Protein AF-A0A958PPF3-F1 (afdb_monomer)

Secondary structure (DSSP, 8-state):
--HHHHHHHHHHHHHHHHHHHHGGGHHHHHHHHHHHHHHSTT------TT-S---GGGGHHHHHHHHHSTTSEEEE----SSS--EEEE-HHHHHHHHHHHHHHHHHHHHH-GGGGGS-----PPP--GGGBTTB---GGGGS-HHHHHHHHHH----GGG--

Solvent-accessible surface area (backbone atoms only — not comparable to full-atom values): 9981 Å² total; per-residue (Å²): 125,60,72,63,35,57,54,50,49,56,51,18,44,49,43,27,51,56,47,62,72,47,50,89,48,43,69,62,54,52,53,51,50,52,51,47,60,75,69,49,90,87,70,91,64,78,69,48,90,90,42,98,70,86,59,73,76,83,43,46,69,61,50,54,58,55,62,72,42,84,88,51,52,71,45,76,51,89,62,94,54,104,65,76,52,73,47,77,47,44,73,67,58,43,49,54,52,53,54,52,50,31,32,52,52,14,48,50,41,67,78,39,58,72,62,44,71,52,71,50,84,65,88,70,56,88,59,61,77,91,43,44,90,77,57,83,51,64,63,59,75,65,42,57,71,69,56,30,56,49,44,66,75,32,35,74,67,58,77,88,76,66,99

Mean predicted aligned error: 9.29 Å

pLDDT: mean 77.77, std 12.48, range [44.84, 95.0]

Nearest PDB structures (foldseek):
  1yyv-assembly1_B  TM=3.195E-01  e=3.013E+00  Salmonella enterica subsp. enterica serovar Typhimurium str. LT2
  4zzl-assembly1_A  TM=2.426E-01  e=3.201E+00  Pseudomonas aeruginosa
  4a5n-assembly2_D  TM=2.982E-01  e=7.955E+00  Bacillus subtilis

Foldseek 3Di:
DDPLLVVLQVQLLVLQVVCVVCVVVVVVVVVVVVVCVVVDPDDPPVCPPVDNDDDLVVCVVVVVVVVVPPQWDWDWDPDPDPDIDIDTDHPVNLVVVQSVVSNVVNVVCVVPVPLSVAADEDPFDDDDPVCVVVDFSPCLVSHDPVVSVSNVVRYPDDSVPRD

Sequence (163 aa):
MSVWHTLSSIYYQRALRKFLQLAPDF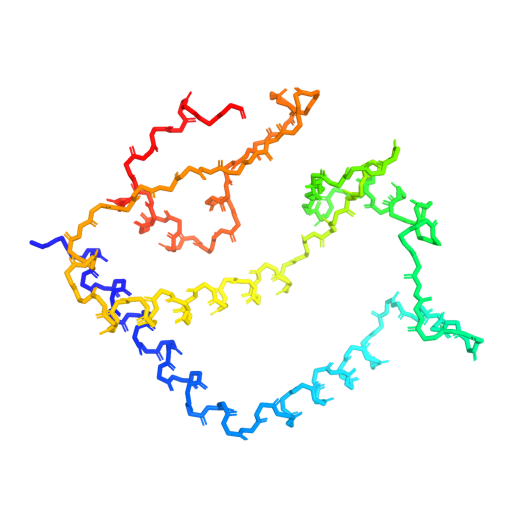RQVQLRKKAQYQSGAGLQIPLNSSMDWTQYADYEEAFFKLRQEKSLKWIPTSGSTDKRKWIPYNRQFIHELNMSIDVLMGALYREYPGICAGTHYWSLSWLPTELRGQMSNDDSQLLTFWKRQAFQKICPTPREVEW

Radius of gyration: 19.16 Å; Cα contacts (8 Å, |Δi|>4): 120; chains: 1; bounding box: 42×40×46 Å

Structure (mmCIF, N/CA/C/O backbone):
data_AF-A0A958PPF3-F1
#
_entry.id   AF-A0A958PPF3-F1
#
loop_
_atom_site.group_PDB
_atom_site.id
_atom_site.type_symbol
_atom_site.label_atom_id
_atom_site.label_alt_id
_atom_site.label_comp_id
_atom_site.label_asym_id
_atom_site.label_entity_id
_atom_site.label_seq_id
_atom_site.pdbx_PDB_ins_code
_atom_site.Cartn_x
_atom_site.Cartn_y
_atom_site.Cartn_z
_atom_site.occupancy
_atom_site.B_iso_or_equiv
_atom_site.auth_seq_id
_atom_site.auth_comp_id
_atom_site.auth_asym_id
_atom_site.auth_atom_id
_atom_site.pdbx_PDB_model_num
ATOM 1 N N . MET A 1 1 ? -14.648 9.493 20.825 1.00 60.12 1 MET A N 1
ATOM 2 C CA . MET A 1 1 ? -14.280 8.701 19.630 1.00 60.12 1 MET A CA 1
ATOM 3 C C . MET A 1 1 ? -14.646 9.529 18.408 1.00 60.12 1 MET A C 1
ATOM 5 O O . MET A 1 1 ? -15.780 9.989 18.347 1.00 60.12 1 MET A O 1
ATOM 9 N N . SER A 1 2 ? -13.704 9.829 17.512 1.00 77.25 2 SER A N 1
ATOM 10 C CA . SER A 1 2 ? -14.000 10.664 16.338 1.00 77.25 2 SER A CA 1
ATOM 11 C C . SER A 1 2 ? -14.841 9.881 15.324 1.00 77.25 2 SER A C 1
ATOM 13 O O . SER A 1 2 ? -14.683 8.671 15.174 1.00 77.25 2 SER A O 1
ATOM 15 N N . VAL A 1 3 ? -15.733 10.570 14.607 1.00 81.25 3 VAL A N 1
ATOM 16 C CA . VAL A 1 3 ? -16.581 9.974 13.556 1.00 81.25 3 VAL A CA 1
ATOM 17 C C . VAL A 1 3 ? -15.733 9.249 12.498 1.00 81.25 3 VAL A C 1
ATOM 19 O O . VAL A 1 3 ? -16.138 8.214 11.973 1.00 81.25 3 VAL A O 1
ATOM 22 N N . TRP A 1 4 ? -14.514 9.734 12.244 1.00 78.06 4 TRP A N 1
ATOM 23 C CA . TRP A 1 4 ? -13.575 9.142 11.288 1.00 78.06 4 TRP A CA 1
ATOM 24 C C . TRP A 1 4 ? -13.100 7.746 11.686 1.00 78.06 4 TRP A C 1
ATOM 26 O O . TRP A 1 4 ? -12.971 6.878 10.822 1.00 78.06 4 TRP A O 1
ATOM 36 N N . HIS A 1 5 ? -12.885 7.510 12.978 1.00 82.31 5 HIS A N 1
ATOM 37 C CA . HIS A 1 5 ? -12.475 6.214 13.517 1.00 82.31 5 HIS A CA 1
ATOM 38 C C . HIS A 1 5 ? -13.564 5.162 13.328 1.00 82.31 5 HIS A C 1
ATOM 40 O O . HIS A 1 5 ? -13.315 4.094 12.768 1.00 82.31 5 HIS A O 1
ATOM 46 N N . THR A 1 6 ? -14.800 5.503 13.697 1.00 83.62 6 THR A N 1
ATOM 47 C CA . THR A 1 6 ? -15.953 4.607 13.559 1.00 83.62 6 THR A CA 1
ATOM 48 C C . THR A 1 6 ? -16.232 4.266 12.095 1.00 83.62 6 THR A C 1
ATOM 50 O O . THR A 1 6 ? -16.385 3.093 11.752 1.00 83.62 6 THR A O 1
ATOM 53 N N . LEU A 1 7 ? -16.248 5.269 11.209 1.00 85.69 7 LEU A N 1
ATOM 54 C CA . LEU A 1 7 ? -16.491 5.055 9.780 1.00 85.69 7 LEU A CA 1
ATOM 55 C C . LEU A 1 7 ? -15.388 4.211 9.126 1.00 85.69 7 LEU A C 1
ATOM 57 O O . LEU A 1 7 ? -15.697 3.282 8.376 1.00 85.69 7 LEU A O 1
ATOM 61 N N . SER A 1 8 ? -14.120 4.490 9.444 1.00 85.56 8 SER A N 1
ATOM 62 C CA . SER A 1 8 ? -12.982 3.718 8.929 1.00 85.56 8 SER A CA 1
ATOM 63 C C . SER A 1 8 ? -13.037 2.270 9.414 1.00 85.56 8 SER A C 1
ATOM 65 O O . SER A 1 8 ? -12.872 1.347 8.620 1.00 85.56 8 SER A O 1
ATOM 67 N N . SER A 1 9 ? -13.351 2.055 10.694 1.00 88.19 9 SER A N 1
ATOM 68 C CA . SER A 1 9 ? -13.471 0.716 11.272 1.00 88.19 9 SER A CA 1
ATOM 69 C C . SER A 1 9 ? -14.556 -0.116 10.586 1.00 88.19 9 SER A C 1
ATOM 71 O O . SER A 1 9 ? -14.287 -1.223 10.112 1.00 88.19 9 SER A O 1
ATOM 73 N N . ILE A 1 10 ? -15.758 0.446 10.418 1.00 91.31 10 ILE A N 1
ATOM 74 C CA . ILE A 1 10 ? -16.863 -0.227 9.719 1.00 91.31 10 ILE A CA 1
ATOM 75 C C . ILE A 1 10 ? -16.470 -0.576 8.280 1.00 91.31 10 ILE A C 1
ATOM 77 O O . ILE A 1 10 ? -16.761 -1.682 7.811 1.00 91.31 10 ILE A O 1
ATOM 81 N N . TYR A 1 11 ? -15.821 0.353 7.574 1.00 92.81 11 TYR A N 1
ATOM 82 C CA . TYR A 1 11 ? -15.372 0.132 6.204 1.00 92.81 11 TYR A CA 1
ATOM 83 C C . TYR A 1 11 ? -14.383 -1.038 6.113 1.00 92.81 11 TYR A C 1
ATOM 85 O O . TYR A 1 11 ? -14.628 -1.994 5.373 1.00 92.81 11 TYR A O 1
ATOM 93 N N . TYR A 1 12 ? -13.309 -1.013 6.903 1.00 93.94 12 TYR A N 1
ATOM 94 C CA . TYR A 1 12 ? -12.275 -2.045 6.848 1.00 93.94 12 TYR A CA 1
ATOM 95 C C . TYR A 1 12 ? -12.792 -3.415 7.311 1.00 93.94 12 TYR A C 1
ATOM 97 O O . TYR A 1 12 ? -12.485 -4.439 6.702 1.00 93.94 12 TYR A O 1
ATOM 105 N N . GLN A 1 13 ? -13.680 -3.459 8.309 1.00 93.31 13 GLN A N 1
ATOM 106 C CA . GLN A 1 13 ? -14.339 -4.706 8.713 1.00 93.31 13 GLN A CA 1
ATOM 107 C C . GLN A 1 13 ? -15.264 -5.277 7.626 1.00 93.31 13 GLN A C 1
ATOM 109 O O . GLN A 1 13 ? -15.446 -6.494 7.538 1.00 93.31 13 GLN A O 1
ATOM 114 N N . ARG A 1 14 ? -15.888 -4.432 6.795 1.00 95.00 14 ARG A N 1
ATOM 115 C CA . ARG A 1 14 ? -16.653 -4.892 5.623 1.00 95.00 14 ARG A CA 1
ATOM 116 C C . ARG A 1 14 ? -15.728 -5.442 4.539 1.00 95.00 14 ARG A C 1
ATOM 118 O O . ARG A 1 14 ? -16.031 -6.498 3.986 1.00 95.00 14 ARG A O 1
ATOM 125 N N . ALA A 1 15 ? -14.607 -4.772 4.273 1.00 94.12 15 ALA A N 1
ATOM 126 C CA . ALA A 1 15 ? -13.607 -5.238 3.315 1.00 94.12 15 ALA A CA 1
ATOM 127 C C . ALA A 1 15 ? -13.049 -6.617 3.706 1.00 94.12 15 ALA A C 1
ATOM 129 O O . ALA A 1 15 ? -13.064 -7.536 2.886 1.00 94.12 15 ALA A O 1
ATOM 130 N N . LEU A 1 16 ? -12.674 -6.799 4.978 1.00 94.94 16 LEU A N 1
ATOM 131 C CA . LEU A 1 16 ? -12.232 -8.090 5.505 1.00 94.94 16 LEU A CA 1
ATOM 132 C C . LEU A 1 16 ? -13.301 -9.177 5.338 1.00 94.94 16 LEU A C 1
ATOM 134 O O . LEU A 1 16 ? -12.995 -10.269 4.869 1.00 94.94 16 LEU A O 1
ATOM 138 N N . ARG A 1 17 ? -14.561 -8.896 5.693 1.00 94.56 17 ARG A N 1
ATOM 139 C CA . ARG A 1 17 ? -15.654 -9.871 5.538 1.00 94.56 17 ARG A CA 1
ATOM 140 C C . ARG A 1 17 ? -15.828 -10.313 4.089 1.00 94.56 17 ARG A C 1
ATOM 142 O O . ARG A 1 17 ? -15.919 -11.510 3.835 1.00 94.56 17 ARG A O 1
ATOM 149 N N . LYS A 1 18 ? -15.820 -9.368 3.146 1.00 91.88 18 LYS A N 1
ATOM 150 C CA . LYS A 1 18 ? -15.902 -9.672 1.712 1.00 91.88 18 LYS A CA 1
ATOM 151 C C . LYS A 1 18 ? -14.719 -10.528 1.251 1.00 91.88 18 LYS A C 1
ATOM 153 O O . LYS A 1 18 ? -14.912 -11.470 0.493 1.00 91.88 18 LYS A O 1
ATOM 158 N N . PHE A 1 19 ? -13.508 -10.224 1.719 1.00 90.94 19 PHE A N 1
ATOM 159 C CA . PHE A 1 19 ? -12.329 -11.031 1.411 1.00 90.94 19 PHE A CA 1
ATOM 160 C C . PHE A 1 19 ? -12.464 -12.461 1.946 1.00 90.94 19 PHE A C 1
ATOM 162 O O . PHE A 1 19 ? -12.274 -13.407 1.191 1.00 90.94 19 PHE A O 1
ATOM 169 N N . LEU A 1 20 ? -12.859 -12.631 3.210 1.00 90.38 20 LEU A N 1
ATOM 170 C CA . LEU A 1 20 ? -13.021 -13.951 3.829 1.00 90.38 20 LEU A CA 1
ATOM 171 C C . LEU A 1 20 ? -14.108 -14.799 3.155 1.00 90.38 20 LEU A C 1
ATOM 173 O O . LEU A 1 20 ? -13.970 -16.014 3.110 1.00 90.38 20 LEU A O 1
ATOM 177 N N . GLN A 1 21 ? -15.150 -14.181 2.591 1.00 89.56 21 GLN A N 1
ATOM 178 C CA . GLN A 1 21 ? -16.155 -14.886 1.785 1.00 89.56 21 GLN A CA 1
ATOM 179 C C . GLN A 1 21 ? -15.584 -15.438 0.471 1.00 89.56 21 GLN A C 1
ATOM 181 O O . GLN A 1 21 ? -16.037 -16.474 0.001 1.00 89.56 21 GLN A O 1
ATOM 186 N N . LEU A 1 22 ? -14.597 -14.756 -0.117 1.00 83.88 22 LEU A N 1
ATOM 187 C CA . LEU A 1 22 ? -13.962 -15.144 -1.382 1.00 83.88 22 LEU A CA 1
ATOM 188 C C . LEU A 1 22 ? -12.698 -15.994 -1.185 1.00 83.88 22 LEU A C 1
ATOM 190 O O . LEU A 1 22 ? -12.228 -16.624 -2.130 1.00 83.88 22 LEU A O 1
ATOM 194 N N . ALA A 1 23 ? -12.131 -16.006 0.023 1.00 80.62 23 ALA A N 1
ATOM 195 C CA . ALA A 1 23 ? -10.900 -16.719 0.350 1.00 80.62 23 ALA A CA 1
ATOM 196 C C . ALA A 1 23 ? -10.952 -18.238 0.077 1.00 80.62 23 ALA A C 1
ATOM 198 O O . ALA A 1 23 ? -9.945 -18.758 -0.406 1.00 80.62 23 ALA A O 1
ATOM 199 N N . PRO A 1 24 ? -12.075 -18.958 0.293 1.00 83.25 24 PRO A N 1
ATOM 200 C CA . PRO A 1 24 ? -12.168 -20.375 -0.069 1.00 83.25 24 PRO A CA 1
ATOM 201 C C . PRO A 1 24 ? -11.889 -20.651 -1.558 1.00 83.25 24 PRO A C 1
ATOM 203 O O . PRO A 1 24 ? -11.335 -21.693 -1.895 1.00 83.25 24 PRO A O 1
ATOM 206 N N . ASP A 1 25 ? -12.167 -19.683 -2.438 1.00 85.06 25 ASP A N 1
ATOM 207 C CA . ASP A 1 25 ? -11.967 -19.785 -3.888 1.00 85.06 25 ASP A CA 1
ATOM 208 C C . ASP A 1 25 ? -10.664 -19.127 -4.372 1.00 85.06 25 ASP A C 1
ATOM 210 O O . ASP A 1 25 ? -10.486 -18.880 -5.570 1.00 85.06 25 ASP A O 1
ATOM 214 N N . PHE A 1 26 ? -9.718 -18.835 -3.469 1.00 80.12 26 PHE A N 1
ATOM 215 C CA . PHE A 1 26 ? -8.519 -18.052 -3.789 1.00 80.12 26 PHE A CA 1
ATOM 216 C C . PHE A 1 26 ? -7.742 -18.609 -4.987 1.00 80.12 26 PHE A C 1
ATOM 218 O O . PHE A 1 26 ? -7.326 -17.852 -5.866 1.00 80.12 26 PHE A O 1
ATOM 225 N N . ARG A 1 27 ? -7.613 -19.939 -5.085 1.00 75.00 27 ARG A N 1
ATOM 226 C CA . ARG A 1 27 ? -6.964 -20.599 -6.229 1.00 75.00 27 ARG A CA 1
ATOM 227 C C . ARG A 1 27 ? -7.642 -20.242 -7.554 1.00 75.00 27 ARG A C 1
ATOM 229 O O . ARG A 1 27 ? -6.953 -19.911 -8.514 1.00 75.00 27 ARG A O 1
ATOM 236 N N . GLN A 1 28 ? -8.972 -20.268 -7.609 1.00 82.62 28 GLN A N 1
ATOM 237 C CA . GLN A 1 28 ? -9.720 -19.930 -8.822 1.00 82.62 28 GLN A CA 1
ATOM 238 C C . GLN A 1 28 ? -9.592 -18.447 -9.174 1.00 82.62 28 GLN A C 1
ATOM 240 O O . GLN A 1 28 ? -9.454 -18.094 -10.344 1.00 82.62 28 GLN A O 1
ATOM 245 N N . VAL A 1 29 ? -9.564 -17.573 -8.166 1.00 80.19 29 VAL A N 1
ATOM 246 C CA . VAL A 1 29 ? -9.322 -16.138 -8.360 1.00 80.19 29 VAL A CA 1
ATOM 247 C C . VAL A 1 29 ? -7.936 -15.893 -8.972 1.00 80.19 29 VAL A C 1
ATOM 249 O O . VAL A 1 29 ? -7.829 -15.140 -9.940 1.00 80.19 29 VAL A O 1
ATOM 252 N N . GLN A 1 30 ? -6.885 -16.554 -8.470 1.00 78.62 30 GLN A N 1
ATOM 253 C CA . GLN A 1 30 ? -5.526 -16.417 -9.013 1.00 78.62 30 GLN A CA 1
ATOM 254 C C . GLN A 1 30 ? -5.412 -16.949 -10.446 1.00 78.62 30 GLN A C 1
ATOM 256 O O . GLN A 1 30 ? -4.805 -16.300 -11.298 1.00 78.62 30 GLN A O 1
ATOM 261 N N . LEU A 1 31 ? -6.042 -18.091 -10.743 1.00 77.38 31 LEU A N 1
ATOM 262 C CA . LEU A 1 31 ? -6.062 -18.650 -12.098 1.00 77.38 31 LEU A CA 1
ATOM 263 C C . LEU A 1 31 ? -6.750 -17.707 -13.098 1.00 77.38 31 LEU A C 1
ATOM 265 O O . LEU A 1 31 ? -6.219 -17.482 -14.185 1.00 77.38 31 LEU A O 1
ATOM 269 N N . ARG A 1 32 ? -7.878 -17.089 -12.718 1.00 81.75 3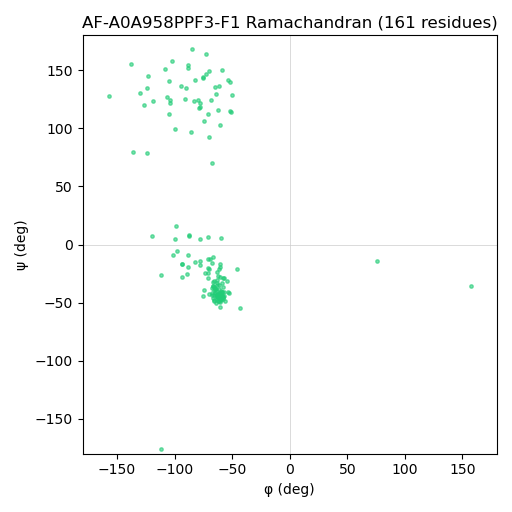2 ARG A N 1
ATOM 270 C CA . ARG A 1 32 ? -8.564 -16.085 -13.551 1.00 81.75 32 ARG A CA 1
ATOM 271 C C . ARG A 1 32 ? -7.704 -14.845 -13.790 1.00 81.75 32 ARG A C 1
ATOM 273 O O . ARG A 1 32 ? -7.631 -14.380 -14.922 1.00 81.75 32 ARG A O 1
ATOM 280 N N . LYS A 1 33 ? -7.020 -14.336 -12.757 1.00 75.31 33 LYS A N 1
ATOM 281 C CA . LYS A 1 33 ? -6.093 -13.202 -12.904 1.00 75.31 33 LYS A CA 1
ATOM 282 C C . LYS A 1 33 ? -4.943 -13.533 -13.850 1.00 75.31 33 LYS A C 1
ATOM 284 O O . LYS A 1 33 ? -4.655 -12.740 -14.738 1.00 75.31 33 LYS A O 1
ATOM 289 N N . LYS A 1 34 ? -4.317 -14.708 -13.703 1.00 73.94 34 LYS A N 1
ATOM 290 C CA . LYS A 1 34 ? -3.256 -15.167 -14.613 1.00 73.94 34 LYS A CA 1
ATOM 291 C C . LYS A 1 34 ? -3.747 -15.191 -16.062 1.00 73.94 34 LYS A C 1
ATOM 293 O O . LYS A 1 34 ? -3.090 -14.617 -16.923 1.00 73.94 34 LYS A O 1
ATOM 298 N N . ALA A 1 35 ? -4.915 -15.784 -16.311 1.00 76.81 35 ALA A N 1
ATOM 299 C CA . ALA A 1 35 ? -5.512 -15.821 -17.645 1.00 76.81 35 ALA A CA 1
ATOM 300 C C . ALA A 1 35 ? -5.787 -14.408 -18.192 1.00 76.81 35 ALA A C 1
ATOM 302 O O . ALA A 1 35 ? -5.455 -14.119 -19.339 1.00 76.81 35 ALA A O 1
ATOM 303 N N . GLN A 1 36 ? -6.310 -13.501 -17.359 1.00 74.81 36 GLN A N 1
ATOM 304 C CA . GLN A 1 36 ? -6.528 -12.103 -17.734 1.00 74.81 36 GLN A CA 1
ATOM 305 C C . GLN A 1 36 ? -5.217 -11.416 -18.138 1.00 74.81 36 GLN A C 1
ATOM 307 O O . GLN A 1 36 ? -5.173 -10.803 -19.200 1.00 74.81 36 GLN A O 1
ATOM 312 N N . TYR A 1 37 ? -4.147 -11.559 -17.350 1.00 69.25 37 TYR A N 1
ATOM 313 C C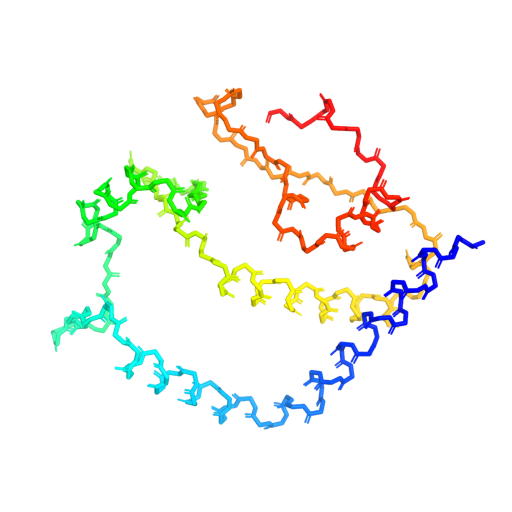A . TYR A 1 37 ? -2.835 -10.994 -17.680 1.00 69.25 37 TYR A CA 1
ATOM 314 C C . TYR A 1 37 ? -2.229 -11.591 -18.954 1.00 69.25 37 TYR A C 1
ATOM 316 O O . TYR A 1 37 ? -1.599 -10.868 -19.714 1.00 69.25 37 TYR A O 1
ATOM 324 N N . GLN A 1 38 ? -2.451 -12.879 -19.220 1.00 67.12 38 GLN A N 1
ATOM 325 C CA . GLN A 1 38 ? -2.005 -13.525 -20.459 1.00 67.12 38 GLN A CA 1
ATOM 326 C C . GLN A 1 38 ? -2.814 -13.072 -21.689 1.00 67.12 38 GLN A C 1
ATOM 328 O O . GLN A 1 38 ? -2.283 -13.063 -22.795 1.00 67.12 38 GLN A O 1
ATOM 333 N N . SER A 1 39 ? -4.085 -12.693 -21.505 1.00 66.06 39 SER A N 1
ATOM 334 C CA . SER A 1 39 ? -4.984 -12.226 -22.576 1.00 66.06 39 SER A CA 1
ATOM 335 C C . SER A 1 39 ? -4.941 -10.711 -22.834 1.00 66.06 39 SER A C 1
ATOM 337 O O . SER A 1 39 ? -5.273 -10.262 -23.929 1.00 66.06 39 SER A O 1
ATOM 339 N N . GLY A 1 40 ? -4.565 -9.913 -21.830 1.00 58.00 40 GLY A N 1
ATOM 340 C CA . GLY A 1 40 ? -4.539 -8.454 -21.893 1.00 58.00 40 GLY A CA 1
ATOM 341 C C . GLY A 1 40 ? -3.305 -7.946 -22.632 1.00 58.00 40 GLY A C 1
ATOM 342 O O . GLY A 1 40 ? -2.180 -8.161 -22.192 1.00 58.00 40 GLY A O 1
ATOM 343 N N . ALA A 1 41 ? -3.522 -7.260 -23.753 1.00 52.38 41 ALA A N 1
ATOM 344 C CA . ALA A 1 41 ? -2.480 -6.676 -24.590 1.00 52.38 41 ALA A CA 1
ATOM 345 C C . ALA A 1 41 ? -1.468 -5.829 -23.790 1.00 52.38 41 ALA A C 1
ATOM 347 O O . ALA A 1 41 ? -1.851 -4.907 -23.070 1.00 52.38 41 ALA A O 1
ATOM 348 N N . GLY A 1 42 ? -0.172 -6.104 -23.973 1.00 45.66 42 GLY A N 1
ATOM 349 C CA . GLY A 1 42 ? 0.894 -5.151 -23.647 1.00 45.66 42 GLY A CA 1
ATOM 350 C C . GLY A 1 42 ? 2.265 -5.767 -23.391 1.00 45.66 42 GLY A C 1
ATOM 351 O O . GLY A 1 42 ? 3.271 -5.195 -23.789 1.00 45.66 42 GLY A O 1
ATOM 352 N N . LEU A 1 43 ? 2.323 -6.946 -22.778 1.00 45.34 43 LE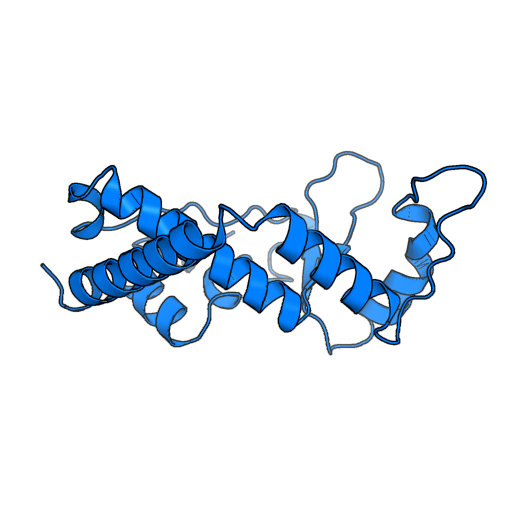U A N 1
ATOM 353 C CA . LEU A 1 43 ? 3.586 -7.620 -22.491 1.00 45.34 43 LEU A CA 1
ATOM 354 C C . LEU A 1 43 ? 3.446 -9.097 -22.852 1.00 45.34 43 LEU A C 1
ATOM 356 O O . LEU A 1 43 ? 3.279 -9.956 -21.991 1.00 45.34 43 LEU A O 1
ATOM 360 N N . GLN A 1 44 ? 3.562 -9.395 -24.151 1.00 49.09 44 GLN A N 1
ATOM 361 C CA . GLN A 1 44 ? 4.116 -10.682 -24.573 1.00 49.09 44 GLN A CA 1
ATOM 362 C C . GLN A 1 44 ? 5.590 -10.677 -24.174 1.00 49.09 44 GLN A C 1
ATOM 364 O O . GLN A 1 44 ? 6.478 -10.528 -25.004 1.00 49.09 44 GLN A O 1
ATOM 369 N N . ILE A 1 45 ? 5.850 -10.738 -22.873 1.00 51.88 45 ILE A N 1
ATOM 370 C CA . ILE A 1 45 ? 7.168 -11.084 -22.389 1.00 51.88 45 ILE A CA 1
ATOM 371 C C . ILE A 1 45 ? 7.297 -12.565 -22.724 1.00 51.88 45 ILE A C 1
ATOM 373 O O . ILE A 1 45 ? 6.533 -13.358 -22.160 1.00 51.88 45 ILE A O 1
ATOM 377 N N . PRO A 1 46 ? 8.185 -12.963 -23.650 1.00 49.94 46 PRO A N 1
ATOM 378 C CA . PRO A 1 46 ? 8.523 -14.362 -23.767 1.00 49.94 46 PRO A CA 1
ATOM 379 C C . PRO A 1 46 ? 9.119 -14.751 -22.416 1.00 49.94 46 PRO A C 1
ATOM 381 O O . PRO A 1 46 ? 10.248 -14.390 -22.092 1.00 49.94 46 PRO A O 1
ATOM 384 N N . LEU A 1 47 ? 8.325 -15.436 -21.589 1.00 53.62 47 LEU A N 1
ATOM 385 C CA . LEU A 1 47 ? 8.869 -16.223 -20.495 1.00 53.62 47 LEU A CA 1
ATOM 386 C C . LEU A 1 47 ? 9.926 -17.098 -21.159 1.00 53.62 47 LEU A C 1
ATOM 388 O O . LEU A 1 47 ? 9.592 -17.855 -22.073 1.00 53.62 47 LEU A O 1
ATOM 392 N N . ASN A 1 48 ? 11.195 -16.889 -20.808 1.00 48.44 48 ASN A N 1
ATOM 393 C CA . ASN A 1 48 ? 12.293 -17.623 -21.410 1.00 48.44 48 ASN A CA 1
ATOM 394 C C . ASN A 1 48 ? 11.961 -19.120 -21.316 1.00 48.44 48 ASN A C 1
ATOM 396 O O . ASN A 1 48 ? 11.900 -19.685 -20.230 1.00 48.44 48 ASN A O 1
ATOM 400 N N . SER A 1 49 ? 11.753 -19.773 -22.458 1.00 52.53 49 SER A N 1
ATOM 401 C CA . SER A 1 49 ? 11.364 -21.184 -22.505 1.00 52.53 49 SER A CA 1
ATOM 402 C C . SER A 1 49 ? 12.458 -22.127 -21.995 1.00 52.53 49 SER A C 1
ATOM 404 O O . SER A 1 49 ? 12.197 -23.312 -21.820 1.00 52.53 49 SER A O 1
ATOM 406 N N . SER A 1 50 ? 13.678 -21.622 -21.776 1.00 53.16 50 SER A N 1
ATOM 407 C CA . SER A 1 50 ? 14.788 -22.370 -21.180 1.00 53.16 50 SER A CA 1
ATOM 408 C C . SER A 1 50 ? 14.913 -22.198 -19.658 1.00 53.16 50 SER A C 1
ATOM 410 O O . SER A 1 50 ? 15.547 -23.041 -19.031 1.00 53.16 50 SER A O 1
ATOM 412 N N . MET A 1 51 ? 14.279 -21.182 -19.046 1.00 44.84 51 MET A N 1
ATOM 413 C CA . MET A 1 51 ? 14.179 -20.997 -17.588 1.00 44.84 51 MET A CA 1
ATOM 414 C C . MET A 1 51 ? 12.967 -20.121 -17.218 1.00 44.84 51 MET A C 1
ATOM 416 O O . MET A 1 51 ? 12.872 -18.983 -17.665 1.00 44.84 51 MET A O 1
ATOM 420 N N . ASP A 1 52 ? 12.117 -20.605 -16.303 1.00 56.16 52 ASP A N 1
ATOM 421 C CA . ASP A 1 52 ? 10.874 -19.965 -15.809 1.00 56.16 52 ASP A CA 1
ATOM 422 C C . ASP A 1 52 ? 11.037 -18.580 -15.129 1.00 56.16 52 ASP A C 1
ATOM 424 O O . ASP A 1 52 ? 10.077 -18.033 -14.581 1.00 56.16 52 ASP A O 1
ATOM 428 N N . TRP A 1 53 ? 12.239 -17.999 -15.125 1.00 58.56 53 TRP A N 1
ATOM 429 C CA . TRP A 1 53 ? 12.579 -16.794 -14.37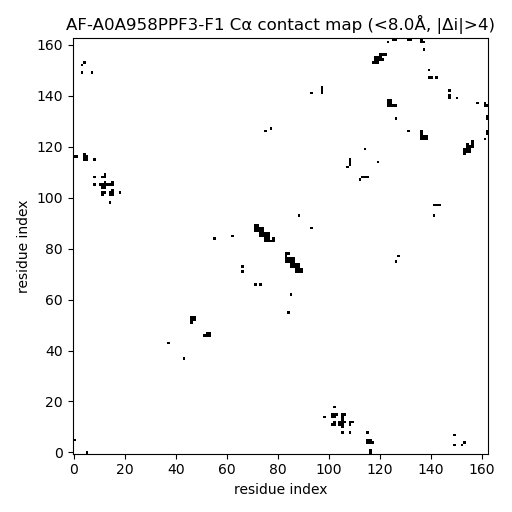2 1.00 58.56 53 TRP A CA 1
ATOM 430 C C . TRP A 1 53 ? 13.262 -15.773 -15.275 1.00 58.56 53 TRP A C 1
ATOM 432 O O . TRP A 1 53 ? 14.231 -16.079 -15.965 1.00 58.56 53 TRP A O 1
ATOM 442 N N . THR A 1 54 ? 12.779 -14.537 -15.224 1.00 67.94 54 THR A N 1
ATOM 443 C CA . THR A 1 54 ? 13.384 -13.384 -15.898 1.00 67.94 54 THR A CA 1
ATOM 444 C C . THR A 1 54 ? 14.021 -12.460 -14.865 1.00 67.94 54 THR A C 1
ATOM 446 O O . THR A 1 54 ? 13.539 -12.366 -13.732 1.00 67.94 54 THR A O 1
ATOM 449 N N . GLN A 1 55 ? 15.064 -11.734 -15.244 1.00 75.06 55 GLN A N 1
ATOM 450 C CA . GLN A 1 55 ? 15.753 -10.769 -14.395 1.00 75.06 55 GLN A CA 1
ATOM 451 C C . GLN A 1 55 ? 15.343 -9.333 -14.734 1.00 75.06 55 GLN A C 1
ATOM 453 O O . GLN A 1 55 ? 14.888 -9.025 -15.828 1.00 75.06 55 GLN A O 1
ATOM 458 N N . TYR A 1 56 ? 15.526 -8.410 -13.786 1.00 78.19 56 TYR A N 1
ATOM 459 C CA . TYR A 1 56 ? 15.242 -6.988 -14.026 1.00 78.19 56 TYR A CA 1
ATOM 460 C C . TYR A 1 56 ? 16.118 -6.406 -15.152 1.00 78.19 56 TYR A C 1
ATOM 462 O O . TYR A 1 56 ? 15.655 -5.554 -15.906 1.00 78.19 56 TYR A O 1
ATOM 470 N N . ALA A 1 57 ? 17.366 -6.878 -15.263 1.00 79.50 57 ALA A N 1
ATOM 471 C CA . ALA A 1 57 ? 18.309 -6.453 -16.296 1.00 79.50 57 ALA A CA 1
ATOM 472 C C . ALA A 1 57 ? 17.776 -6.714 -17.715 1.00 79.50 57 ALA A C 1
ATOM 474 O O . ALA A 1 57 ? 17.991 -5.885 -18.595 1.00 79.50 57 ALA A O 1
ATOM 475 N N . ASP A 1 58 ? 16.995 -7.784 -17.903 1.00 78.31 58 ASP A N 1
ATOM 476 C CA . ASP A 1 58 ? 16.401 -8.153 -19.195 1.00 78.31 58 ASP A CA 1
ATOM 477 C C . ASP A 1 58 ? 15.442 -7.073 -19.736 1.00 78.31 58 ASP A C 1
ATOM 479 O O . ASP A 1 58 ? 15.185 -7.010 -20.936 1.00 78.31 58 ASP A O 1
ATOM 483 N N . TYR A 1 59 ? 14.929 -6.194 -18.863 1.00 78.44 59 TYR A N 1
ATOM 484 C CA . TYR A 1 59 ? 13.962 -5.141 -19.201 1.00 78.44 59 TYR A CA 1
ATOM 485 C C . TYR A 1 59 ? 14.469 -3.726 -18.907 1.00 78.44 59 TYR A C 1
ATOM 487 O O . TYR A 1 59 ? 13.695 -2.772 -19.016 1.00 78.44 59 TYR A O 1
ATOM 495 N N . GLU A 1 60 ? 15.740 -3.555 -18.525 1.00 78.81 60 GLU A N 1
ATOM 496 C CA . GLU A 1 60 ? 16.273 -2.266 -18.060 1.00 78.81 60 GLU A CA 1
ATOM 497 C C . GLU A 1 60 ? 16.084 -1.157 -19.112 1.00 78.81 60 GLU A C 1
ATOM 499 O O . GLU A 1 60 ? 15.607 -0.068 -18.786 1.00 78.81 60 GLU A O 1
ATOM 504 N N . GLU A 1 61 ? 16.370 -1.446 -20.386 1.00 81.00 61 GLU A N 1
ATOM 505 C CA . GLU A 1 61 ? 16.213 -0.485 -21.486 1.00 81.00 61 GLU A CA 1
ATOM 506 C C . GLU A 1 61 ? 14.738 -0.136 -21.753 1.00 81.00 61 GLU A C 1
ATOM 508 O O . GLU A 1 61 ? 14.390 1.033 -21.943 1.00 81.00 61 GLU A O 1
ATOM 513 N N . ALA A 1 62 ? 13.851 -1.136 -21.727 1.00 80.31 62 ALA A N 1
ATOM 514 C CA . ALA A 1 62 ? 12.417 -0.927 -21.912 1.00 80.31 62 ALA A CA 1
ATOM 515 C C . ALA A 1 62 ? 11.837 -0.060 -20.783 1.00 80.31 62 ALA A C 1
ATOM 517 O O . ALA A 1 62 ? 11.095 0.889 -21.044 1.00 80.31 62 ALA A O 1
ATOM 518 N N . PHE A 1 63 ? 12.233 -0.322 -19.533 1.00 81.19 63 PHE A N 1
ATOM 519 C CA . PHE A 1 63 ? 11.842 0.501 -18.392 1.00 81.19 63 PHE A CA 1
ATOM 520 C C . PHE A 1 63 ? 12.423 1.909 -18.456 1.00 81.19 63 PHE A C 1
ATOM 522 O O . PHE A 1 63 ? 11.724 2.854 -18.100 1.00 81.19 63 PHE A O 1
ATOM 529 N N . PHE A 1 64 ? 13.654 2.086 -18.941 1.00 81.50 64 PHE A N 1
ATOM 530 C CA . PHE A 1 64 ? 14.229 3.418 -19.122 1.00 81.50 64 PHE A CA 1
ATOM 531 C C . PHE A 1 64 ? 13.394 4.272 -20.086 1.00 81.50 64 PHE A C 1
ATOM 533 O O . PHE A 1 64 ? 13.082 5.417 -19.759 1.00 81.50 64 PHE A O 1
ATOM 540 N N . LYS A 1 65 ? 12.965 3.709 -21.224 1.00 81.69 65 LYS A N 1
ATOM 541 C CA . LYS A 1 65 ? 12.089 4.394 -22.195 1.00 81.69 65 LYS A CA 1
ATOM 542 C C . LYS A 1 65 ? 10.721 4.718 -21.589 1.00 81.69 65 LYS A C 1
ATOM 544 O O . LYS A 1 65 ? 10.322 5.879 -21.582 1.00 81.69 65 LYS A O 1
ATOM 549 N N . LEU A 1 66 ? 10.062 3.728 -20.980 1.00 79.69 66 LEU A N 1
ATOM 550 C CA . LEU A 1 66 ? 8.758 3.907 -20.322 1.00 79.69 66 LEU A CA 1
ATOM 551 C C . LEU A 1 66 ? 8.804 4.923 -19.173 1.00 79.69 66 LEU A C 1
ATOM 553 O O . LEU A 1 66 ? 7.804 5.558 -18.859 1.00 79.69 66 LEU A O 1
ATOM 557 N N . ARG A 1 67 ? 9.954 5.096 -18.521 1.00 78.12 67 ARG A N 1
ATOM 558 C CA . ARG A 1 67 ? 10.110 6.063 -17.433 1.00 78.12 67 ARG A CA 1
ATOM 559 C C . ARG A 1 67 ? 10.170 7.511 -17.903 1.00 78.12 67 ARG A C 1
ATOM 561 O O . ARG A 1 67 ? 9.828 8.407 -17.132 1.00 78.12 67 ARG A O 1
ATOM 568 N N . GLN A 1 68 ? 10.580 7.746 -19.146 1.00 76.00 68 GLN A N 1
ATOM 569 C CA . GLN A 1 68 ? 10.491 9.076 -19.749 1.00 76.00 68 GLN A CA 1
ATOM 570 C C . GLN A 1 68 ? 9.031 9.467 -20.025 1.00 76.00 68 GLN A C 1
ATOM 572 O O . GLN A 1 68 ? 8.702 10.653 -20.086 1.00 76.00 68 GLN A O 1
ATOM 577 N N . GLU A 1 69 ? 8.131 8.485 -20.111 1.00 69.81 69 GLU A N 1
ATOM 578 C CA . GLU A 1 69 ? 6.696 8.712 -20.199 1.00 69.81 69 GLU A CA 1
ATOM 579 C C . GLU A 1 69 ? 6.129 9.064 -18.812 1.00 69.81 69 GLU A C 1
ATOM 581 O O . GLU A 1 69 ? 6.166 8.283 -17.861 1.00 69.81 69 GLU A O 1
ATOM 586 N N . LYS A 1 70 ? 5.552 10.265 -18.675 1.00 65.00 70 LYS A N 1
ATOM 587 C CA . LYS A 1 70 ? 5.019 10.787 -17.396 1.00 65.00 70 LYS A CA 1
ATOM 588 C C . LYS A 1 70 ? 3.736 10.094 -16.904 1.00 65.00 70 LYS A C 1
ATOM 590 O O . LYS A 1 70 ? 3.112 10.560 -15.954 1.00 65.00 70 LYS A O 1
ATOM 595 N N . SER A 1 71 ? 3.292 9.028 -17.564 1.00 72.75 71 SER A N 1
ATOM 596 C CA . SER A 1 71 ? 1.991 8.395 -17.322 1.00 72.75 71 SER A CA 1
ATOM 597 C C . SER A 1 71 ? 1.965 7.503 -16.071 1.00 72.75 71 SER A C 1
ATOM 599 O O . SER A 1 71 ? 0.881 7.208 -15.559 1.00 72.75 71 SER A O 1
ATOM 601 N N . LEU A 1 72 ? 3.131 7.099 -15.553 1.00 77.94 72 LEU A N 1
ATOM 602 C CA . LEU A 1 72 ? 3.272 6.158 -14.438 1.00 77.94 72 LEU A CA 1
ATOM 603 C C . LEU A 1 72 ? 4.067 6.760 -13.273 1.00 77.94 72 LEU A C 1
ATOM 605 O O . LEU A 1 72 ? 5.029 7.502 -13.472 1.00 77.94 72 LEU A O 1
ATOM 609 N N . LYS A 1 73 ? 3.693 6.403 -12.036 1.00 82.25 73 LYS A N 1
ATOM 610 C CA . LYS A 1 73 ? 4.500 6.719 -10.847 1.00 82.25 73 LYS A CA 1
ATOM 611 C C . LYS A 1 73 ? 5.575 5.645 -10.705 1.00 82.25 73 LYS A C 1
ATOM 613 O O . LYS A 1 73 ? 5.249 4.469 -10.624 1.00 82.25 73 LYS A O 1
ATOM 618 N N . TRP A 1 74 ? 6.845 6.031 -10.674 1.00 84.81 74 TRP A N 1
ATOM 619 C CA . TRP A 1 74 ? 7.963 5.090 -10.559 1.00 84.81 74 TRP A CA 1
ATOM 620 C C . TRP A 1 74 ? 8.534 5.112 -9.147 1.00 84.81 74 TRP A C 1
ATOM 622 O O . TRP A 1 74 ? 8.971 6.163 -8.681 1.00 84.81 74 TRP A O 1
ATOM 632 N N . ILE A 1 75 ? 8.539 3.958 -8.479 1.00 84.69 75 ILE A N 1
ATOM 633 C CA . ILE A 1 75 ? 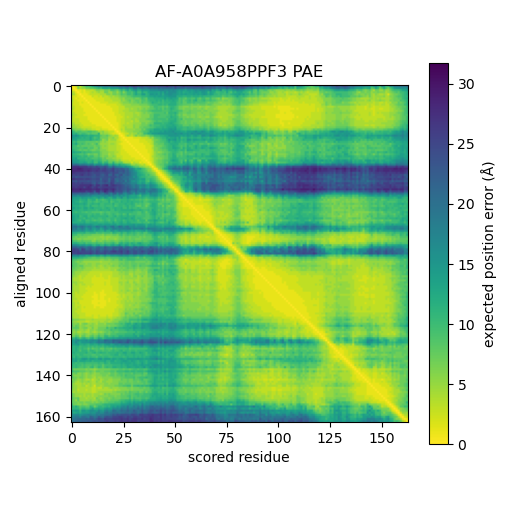9.018 3.816 -7.100 1.00 84.69 75 ILE A CA 1
ATOM 634 C C . ILE A 1 75 ? 10.375 3.100 -7.093 1.00 84.69 75 ILE A C 1
ATOM 636 O O . ILE A 1 75 ? 10.498 2.029 -7.698 1.00 84.69 75 ILE A O 1
ATOM 640 N N . PRO A 1 76 ? 11.407 3.670 -6.445 1.00 85.69 76 PRO A N 1
ATOM 641 C CA . PRO A 1 76 ? 12.703 3.025 -6.319 1.00 85.69 76 PRO A CA 1
ATOM 642 C C . PRO A 1 76 ? 12.658 1.900 -5.283 1.00 85.69 76 PRO A C 1
ATOM 644 O O . PRO A 1 76 ? 12.029 2.026 -4.236 1.00 85.69 76 PRO A O 1
ATOM 647 N N . THR A 1 77 ? 13.383 0.815 -5.538 1.00 83.75 77 THR A N 1
ATOM 648 C CA . THR A 1 77 ? 13.645 -0.208 -4.509 1.00 83.75 77 THR A CA 1
ATOM 649 C C . THR A 1 77 ? 14.902 0.123 -3.701 1.00 83.75 77 THR A C 1
ATOM 651 O O . THR A 1 77 ? 15.822 0.763 -4.217 1.00 83.75 77 THR A O 1
ATOM 654 N N . SER A 1 78 ? 14.977 -0.375 -2.465 1.00 73.00 78 SER A N 1
ATOM 655 C CA . SER A 1 78 ? 16.163 -0.304 -1.594 1.00 73.00 78 SER A CA 1
ATOM 656 C C . SER A 1 78 ? 17.269 -1.311 -1.932 1.00 73.00 78 SER A C 1
ATOM 658 O O . SER A 1 78 ? 18.243 -1.405 -1.193 1.00 73.00 78 SER A O 1
ATOM 660 N N . GLY A 1 79 ? 17.117 -2.084 -3.015 1.00 65.31 79 GLY A N 1
ATOM 661 C CA . GLY A 1 79 ? 17.956 -3.246 -3.321 1.00 65.31 79 GLY A CA 1
ATOM 662 C C . GLY A 1 79 ? 19.466 -2.966 -3.332 1.00 65.31 79 GLY A C 1
ATOM 663 O O . GLY A 1 79 ? 19.908 -1.933 -3.825 1.00 65.31 79 GLY A O 1
ATOM 664 N N . SER A 1 80 ? 20.230 -3.937 -2.823 1.00 53.28 80 SER A N 1
ATOM 665 C CA . SER A 1 80 ? 21.676 -3.907 -2.542 1.00 53.28 80 SER A CA 1
ATOM 666 C C . SER A 1 80 ? 22.596 -4.303 -3.709 1.00 53.28 80 SER A C 1
ATOM 668 O O . SER A 1 80 ? 23.791 -4.486 -3.507 1.00 53.28 80 SER A O 1
ATOM 670 N N . THR A 1 81 ? 22.061 -4.479 -4.918 1.00 59.81 81 THR A N 1
ATOM 671 C CA . THR A 1 81 ? 22.854 -4.711 -6.142 1.00 59.81 81 THR A CA 1
ATOM 672 C C . THR A 1 81 ? 23.234 -3.382 -6.798 1.00 59.81 81 THR A C 1
ATOM 674 O O . THR A 1 81 ? 22.456 -2.438 -6.694 1.00 59.81 81 THR A O 1
ATOM 677 N N . ASP A 1 82 ? 24.360 -3.331 -7.527 1.00 57.56 82 ASP A N 1
ATOM 678 C CA . ASP A 1 82 ? 25.011 -2.124 -8.099 1.00 57.56 82 ASP A CA 1
ATOM 679 C C . ASP A 1 82 ? 24.089 -1.117 -8.817 1.00 57.56 82 ASP A C 1
ATOM 681 O O . ASP A 1 82 ? 24.436 0.055 -8.964 1.00 57.56 82 ASP A O 1
ATOM 685 N N . LYS A 1 83 ? 22.898 -1.544 -9.258 1.00 72.94 83 LYS A N 1
ATOM 686 C CA . LYS A 1 83 ? 21.887 -0.680 -9.872 1.00 72.94 83 LYS A CA 1
ATOM 687 C C . LYS A 1 83 ? 20.536 -0.730 -9.160 1.00 72.94 83 LYS A C 1
ATOM 689 O O . LYS A 1 83 ? 19.963 -1.793 -8.901 1.00 72.94 83 LYS A O 1
ATOM 694 N N . ARG A 1 84 ? 19.971 0.461 -8.947 1.00 80.94 84 ARG A N 1
ATOM 695 C CA . ARG A 1 84 ? 18.624 0.666 -8.405 1.00 80.94 84 ARG A CA 1
ATOM 696 C C . ARG A 1 84 ? 17.549 0.220 -9.389 1.00 80.94 84 ARG A C 1
ATOM 698 O O . ARG A 1 84 ? 17.442 0.750 -10.494 1.00 80.94 84 ARG A O 1
ATOM 705 N N . LYS A 1 85 ? 16.680 -0.678 -8.930 1.00 85.00 85 LYS A N 1
ATOM 706 C CA . LYS A 1 85 ? 15.481 -1.100 -9.663 1.00 85.00 85 LYS A CA 1
ATOM 707 C C . LYS A 1 85 ? 14.352 -0.091 -9.458 1.00 85.00 85 LYS A C 1
ATOM 709 O O . LYS A 1 85 ? 14.172 0.418 -8.347 1.00 85.00 85 LYS A O 1
ATOM 714 N N . TRP A 1 86 ? 13.594 0.162 -10.519 1.00 84.25 86 TRP A N 1
ATOM 715 C CA . TRP A 1 86 ? 12.460 1.080 -10.556 1.00 84.25 86 TRP A CA 1
ATOM 716 C C . TRP A 1 86 ? 11.193 0.311 -10.902 1.00 84.25 86 TRP A C 1
ATOM 718 O O . TRP A 1 86 ? 11.124 -0.351 -11.933 1.00 84.25 86 TRP A O 1
ATOM 728 N N . ILE A 1 87 ? 10.185 0.398 -10.039 1.00 83.94 87 ILE A N 1
ATOM 729 C CA . ILE A 1 87 ? 8.932 -0.339 -10.199 1.00 83.94 87 ILE A CA 1
ATOM 730 C C . ILE A 1 87 ? 7.847 0.626 -10.697 1.00 83.94 87 ILE A C 1
ATOM 732 O O . ILE A 1 87 ? 7.599 1.642 -10.037 1.00 83.94 87 ILE A O 1
ATOM 736 N N . PRO A 1 88 ? 7.185 0.336 -11.832 1.00 84.69 88 PRO A N 1
ATOM 737 C CA . PRO A 1 88 ? 6.095 1.159 -12.339 1.00 84.69 88 PRO A CA 1
ATOM 738 C C . PRO A 1 88 ? 4.796 0.886 -11.578 1.00 84.69 88 PRO A C 1
ATOM 740 O O . PRO A 1 88 ? 4.271 -0.226 -11.572 1.00 84.69 88 PRO A O 1
ATOM 743 N N . TYR A 1 89 ? 4.235 1.924 -10.968 1.00 85.50 89 TYR A N 1
ATOM 744 C CA . TYR A 1 89 ? 2.950 1.877 -10.283 1.00 85.50 89 TYR A CA 1
ATOM 745 C C . TYR A 1 89 ? 1.887 2.446 -11.221 1.00 85.50 89 TYR A C 1
ATOM 747 O O . TYR A 1 89 ? 1.730 3.662 -11.363 1.00 85.50 89 TYR A O 1
ATOM 755 N N . ASN A 1 90 ? 1.151 1.550 -11.877 1.00 84.00 90 ASN A N 1
ATOM 756 C CA . ASN A 1 90 ? -0.024 1.919 -12.661 1.00 84.00 90 ASN A CA 1
ATOM 757 C C . ASN A 1 90 ? -1.282 2.007 -11.774 1.00 84.00 90 ASN A C 1
ATOM 759 O O . ASN A 1 90 ? -1.299 1.563 -10.623 1.00 84.00 90 ASN A O 1
ATOM 763 N N . ARG A 1 91 ? -2.365 2.576 -12.320 1.00 83.00 91 ARG A N 1
ATOM 764 C CA . ARG A 1 91 ? -3.622 2.786 -11.578 1.00 83.00 91 ARG A CA 1
ATOM 765 C C . ARG A 1 91 ? -4.238 1.487 -11.055 1.00 83.00 91 ARG A C 1
ATOM 767 O O . ARG A 1 91 ? -4.740 1.475 -9.934 1.00 83.00 91 ARG A O 1
ATOM 774 N N . GLN A 1 92 ? -4.200 0.414 -11.845 1.00 83.69 92 GLN A N 1
ATOM 775 C CA . GLN A 1 92 ? -4.758 -0.881 -11.454 1.00 83.69 92 GLN A CA 1
ATOM 776 C C . GLN A 1 92 ? -3.963 -1.491 -10.297 1.00 83.69 92 GLN A C 1
ATOM 778 O O . GLN A 1 92 ? -4.551 -1.907 -9.305 1.00 83.69 92 GLN A O 1
ATOM 783 N N . PHE A 1 93 ? -2.636 -1.470 -10.376 1.00 84.88 93 PHE A N 1
ATOM 784 C CA . PHE A 1 93 ? -1.763 -1.969 -9.322 1.00 84.88 93 PHE A CA 1
ATOM 785 C C . PHE A 1 93 ? -1.943 -1.186 -8.015 1.00 84.88 93 PHE A C 1
ATOM 787 O O . PHE A 1 93 ? -2.134 -1.780 -6.957 1.00 84.88 93 PHE A O 1
ATOM 794 N N . ILE A 1 94 ? -1.989 0.150 -8.086 1.00 86.38 94 ILE A N 1
ATOM 795 C CA . ILE A 1 94 ? -2.274 1.000 -6.918 1.00 86.38 94 ILE A CA 1
ATOM 796 C C . ILE A 1 94 ? -3.641 0.651 -6.312 1.00 86.38 94 ILE A C 1
ATOM 798 O O . ILE A 1 94 ? -3.785 0.602 -5.089 1.00 86.38 94 ILE A O 1
ATOM 802 N N . HIS A 1 95 ? -4.650 0.393 -7.145 1.00 87.94 95 HIS A N 1
ATOM 803 C CA . HIS A 1 95 ? -5.967 -0.022 -6.675 1.00 87.94 95 HIS A CA 1
ATOM 804 C C . HIS A 1 95 ? -5.920 -1.371 -5.935 1.00 87.94 95 HIS A C 1
ATOM 806 O O . HIS A 1 95 ? -6.480 -1.485 -4.845 1.00 87.94 95 HIS A O 1
ATOM 812 N N . GLU A 1 96 ? -5.206 -2.366 -6.466 1.00 86.94 96 GLU A N 1
ATOM 813 C CA . GLU A 1 96 ? -5.033 -3.673 -5.816 1.00 86.94 96 GLU A CA 1
ATOM 814 C C . GLU A 1 96 ? -4.262 -3.578 -4.486 1.00 86.94 96 GLU A C 1
ATOM 816 O O . GLU A 1 96 ? -4.640 -4.223 -3.500 1.00 86.94 96 GLU A O 1
ATOM 821 N N . LEU A 1 97 ? -3.235 -2.722 -4.411 1.00 88.62 97 LEU A N 1
ATOM 822 C CA . LEU A 1 97 ? -2.537 -2.419 -3.156 1.00 88.62 97 LEU A CA 1
ATOM 823 C C . LEU A 1 97 ? -3.492 -1.808 -2.125 1.00 88.62 97 LEU A C 1
ATOM 825 O O . LEU A 1 97 ? -3.543 -2.255 -0.980 1.00 88.62 97 LEU A O 1
ATOM 829 N N . ASN A 1 98 ? -4.305 -0.836 -2.543 1.00 91.00 98 ASN A N 1
ATOM 830 C CA . ASN A 1 98 ? -5.315 -0.217 -1.686 1.00 91.00 98 ASN A CA 1
ATOM 831 C C . ASN A 1 98 ? -6.318 -1.244 -1.143 1.00 91.00 98 ASN A C 1
ATOM 833 O O . ASN A 1 98 ? -6.681 -1.158 0.026 1.00 91.00 98 ASN A O 1
ATOM 837 N N . MET A 1 99 ? -6.754 -2.208 -1.960 1.00 90.75 99 MET A N 1
ATOM 838 C CA . MET A 1 99 ? -7.637 -3.288 -1.504 1.00 90.75 99 MET A CA 1
ATOM 839 C C . MET A 1 99 ? -6.960 -4.192 -0.470 1.00 90.75 99 MET A C 1
ATOM 841 O O . MET A 1 99 ? -7.601 -4.629 0.482 1.00 90.75 99 MET A O 1
ATOM 845 N N . SER A 1 100 ? -5.668 -4.469 -0.645 1.00 90.19 100 SER A N 1
ATOM 846 C CA . SER A 1 100 ? -4.895 -5.292 0.293 1.00 90.19 100 SER A CA 1
ATOM 847 C C . SER A 1 100 ? -4.763 -4.604 1.654 1.00 90.19 100 SER A C 1
ATOM 849 O O . SER A 1 100 ? -4.999 -5.231 2.687 1.00 90.19 100 SER A O 1
ATOM 851 N N . ILE A 1 101 ? -4.488 -3.293 1.655 1.00 90.50 101 ILE A N 1
ATOM 852 C CA . ILE A 1 101 ? -4.474 -2.464 2.869 1.00 90.50 101 ILE A CA 1
ATOM 853 C C . ILE A 1 101 ? -5.824 -2.545 3.591 1.00 90.50 101 ILE A C 1
ATOM 855 O O . ILE A 1 101 ? -5.849 -2.674 4.812 1.00 90.50 101 ILE A O 1
ATOM 859 N N . ASP A 1 102 ? -6.943 -2.538 2.861 1.00 92.75 102 ASP A N 1
ATOM 860 C CA . ASP A 1 102 ? -8.271 -2.575 3.482 1.00 92.75 102 ASP A CA 1
ATOM 861 C C . ASP A 1 102 ? -8.509 -3.846 4.296 1.00 92.75 102 ASP A C 1
ATOM 863 O O . ASP A 1 102 ? -9.063 -3.801 5.397 1.00 92.75 102 ASP A O 1
ATOM 867 N N . VAL A 1 103 ? -8.079 -4.983 3.748 1.00 94.06 103 VAL A N 1
ATOM 868 C CA . VAL A 1 103 ? -8.189 -6.287 4.406 1.00 94.06 103 VAL A CA 1
ATOM 869 C C . VAL A 1 103 ? -7.277 -6.345 5.629 1.00 94.06 103 VAL A C 1
ATOM 871 O O . VAL A 1 103 ? -7.723 -6.786 6.688 1.00 94.06 103 VAL A O 1
ATOM 874 N N . LEU A 1 104 ? -6.038 -5.853 5.510 1.00 92.69 104 LEU A N 1
ATOM 875 C CA . LEU A 1 104 ? -5.071 -5.803 6.611 1.00 92.69 104 LEU A CA 1
ATOM 876 C C . LEU A 1 104 ? -5.569 -4.928 7.764 1.00 92.69 104 LEU A C 1
ATOM 878 O O . LEU A 1 104 ? -5.593 -5.376 8.908 1.00 92.69 104 LEU A O 1
ATOM 882 N N . MET A 1 105 ? -6.044 -3.716 7.470 1.00 91.38 105 MET A N 1
ATOM 883 C CA . MET A 1 105 ? -6.621 -2.826 8.479 1.00 91.38 105 MET A CA 1
ATOM 884 C C . MET A 1 105 ? -7.857 -3.446 9.133 1.00 91.38 105 MET A C 1
ATOM 886 O O . MET A 1 105 ? -8.040 -3.342 10.344 1.00 91.38 105 MET A O 1
ATOM 890 N N . GLY A 1 106 ? -8.690 -4.144 8.355 1.00 93.69 106 GLY A N 1
ATOM 891 C CA . GLY A 1 106 ? -9.861 -4.838 8.881 1.00 93.69 106 GLY A CA 1
ATOM 892 C C . GLY A 1 106 ? -9.484 -5.964 9.837 1.00 93.69 106 GLY A C 1
ATOM 893 O O . GLY A 1 106 ? -10.138 -6.135 10.866 1.00 93.69 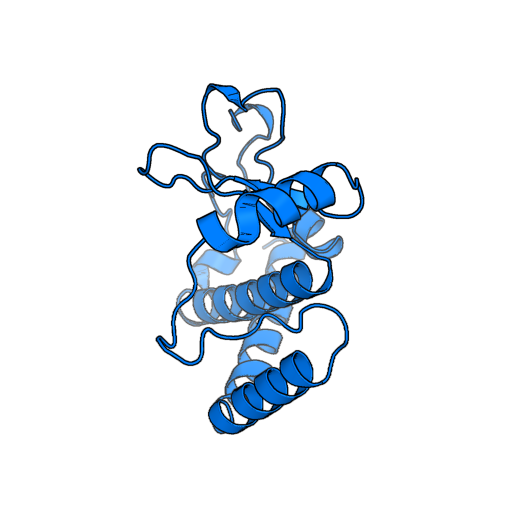106 GLY A O 1
ATOM 894 N N . ALA A 1 107 ? -8.429 -6.718 9.516 1.00 94.25 107 ALA A N 1
ATOM 895 C CA . ALA A 1 107 ? -7.902 -7.770 10.379 1.00 94.25 107 ALA A CA 1
ATOM 896 C C . ALA A 1 107 ? -7.331 -7.180 11.674 1.00 94.25 107 ALA A C 1
ATOM 898 O O . ALA A 1 107 ? -7.730 -7.613 12.754 1.00 94.25 107 ALA A O 1
ATOM 899 N N . LEU A 1 108 ? -6.513 -6.129 11.565 1.00 92.31 108 LEU A N 1
ATOM 900 C CA . LEU A 1 108 ? -5.931 -5.415 12.702 1.00 92.31 108 LEU A CA 1
ATOM 901 C C . LEU A 1 108 ? -7.000 -4.857 13.648 1.00 92.31 108 LEU A C 1
ATOM 903 O O . LEU A 1 108 ? -6.903 -5.036 14.855 1.00 92.31 108 LEU A O 1
ATOM 907 N N . TYR A 1 109 ? -8.051 -4.226 13.123 1.00 92.12 109 TYR A N 1
ATOM 908 C CA . TYR A 1 109 ? -9.142 -3.689 13.946 1.00 92.12 109 TYR A CA 1
ATOM 909 C C . TYR A 1 109 ? -10.036 -4.761 14.562 1.00 92.12 109 TYR A C 1
ATOM 911 O O . TYR A 1 109 ? -10.690 -4.502 15.572 1.00 92.12 109 TYR A O 1
ATOM 919 N N . ARG A 1 110 ? -10.097 -5.951 13.960 1.00 92.38 110 ARG A N 1
ATOM 920 C CA . ARG A 1 110 ? -10.803 -7.093 14.544 1.00 92.38 110 ARG A CA 1
ATOM 921 C C . ARG A 1 110 ? -10.006 -7.707 15.691 1.00 92.38 110 ARG A C 1
ATOM 923 O O . ARG A 1 110 ? -10.598 -8.037 16.710 1.00 92.38 110 ARG A O 1
ATOM 930 N N . GLU A 1 111 ? -8.700 -7.876 15.507 1.00 94.88 111 GLU A N 1
ATOM 931 C CA . GLU A 1 111 ? -7.809 -8.481 16.502 1.00 94.88 111 GLU A CA 1
ATOM 932 C C . GLU A 1 111 ? -7.523 -7.533 17.671 1.00 94.88 111 GLU A C 1
ATOM 934 O O . GLU A 1 111 ? -7.552 -7.941 18.829 1.00 94.88 111 GLU A O 1
ATOM 939 N N . TYR A 1 112 ? -7.357 -6.243 17.377 1.00 92.25 112 TYR A N 1
ATOM 940 C CA . TYR A 1 112 ? -7.080 -5.200 18.357 1.00 92.25 112 TYR A CA 1
ATOM 941 C C . TYR A 1 112 ? -8.130 -4.078 18.265 1.00 92.25 112 TYR A C 1
ATOM 943 O O . TYR A 1 112 ? -7.868 -3.010 17.720 1.00 92.25 112 TYR A O 1
ATOM 951 N N . PRO A 1 113 ? -9.342 -4.238 18.822 1.00 89.31 113 PRO A N 1
ATOM 952 C CA . PRO A 1 113 ? -10.373 -3.201 18.730 1.00 89.31 113 PRO A CA 1
ATOM 953 C C . PRO A 1 113 ? -9.939 -1.845 19.309 1.00 89.31 113 PRO A C 1
ATOM 955 O O . PRO A 1 113 ? -10.377 -0.802 18.835 1.00 89.31 113 PRO A O 1
ATOM 958 N N . GLY A 1 114 ? -9.035 -1.831 20.295 1.00 87.56 114 GLY A N 1
ATOM 959 C CA . GLY A 1 114 ? -8.553 -0.600 20.929 1.00 87.56 114 GLY A CA 1
ATOM 960 C C . GLY A 1 114 ? -7.808 0.352 19.985 1.00 87.56 114 GLY A C 1
ATOM 961 O O . GLY A 1 114 ? -7.948 1.568 20.123 1.00 87.56 114 GLY A O 1
ATOM 962 N N . ILE A 1 115 ? -7.081 -0.161 18.981 1.00 87.94 115 ILE A N 1
ATOM 963 C CA . ILE A 1 115 ? -6.322 0.704 18.058 1.00 87.94 115 ILE A CA 1
ATOM 964 C C . ILE A 1 115 ? -7.242 1.488 17.119 1.00 87.94 115 ILE A C 1
ATOM 966 O O . ILE A 1 115 ? -6.852 2.542 16.633 1.00 87.94 115 ILE A O 1
ATOM 970 N N . CYS A 1 116 ? -8.491 1.044 16.916 1.00 83.56 116 CYS A N 1
ATOM 971 C CA . CYS A 1 116 ? -9.426 1.762 16.052 1.00 83.56 116 CYS A CA 1
ATOM 972 C C . CYS A 1 116 ? -9.885 3.101 16.642 1.00 83.56 116 CYS A C 1
ATOM 974 O O . CYS A 1 116 ? -10.477 3.882 15.914 1.00 83.56 116 CYS A O 1
ATOM 976 N N . ALA A 1 117 ? -9.633 3.373 17.927 1.00 83.00 117 ALA A N 1
ATOM 977 C CA . ALA A 1 117 ? -10.006 4.615 18.605 1.00 83.00 117 ALA A CA 1
ATOM 978 C C . ALA A 1 117 ? -8.856 5.632 18.699 1.00 83.00 117 ALA A C 1
ATOM 980 O O . ALA A 1 117 ? -9.059 6.737 19.208 1.00 83.00 117 ALA A O 1
ATOM 981 N N . GLY A 1 118 ? -7.654 5.232 18.279 1.00 82.75 118 GLY A N 1
ATOM 982 C CA . GLY A 1 118 ? -6.416 5.945 18.545 1.00 82.75 118 GLY A CA 1
ATOM 983 C C . GLY A 1 118 ? -5.777 6.559 17.309 1.00 82.75 118 GLY A C 1
ATOM 984 O O . GLY A 1 118 ? -6.293 6.530 16.192 1.00 82.75 118 GLY A O 1
ATOM 985 N N . THR A 1 119 ? -4.615 7.137 17.544 1.00 83.12 119 THR A N 1
ATOM 986 C CA . THR A 1 119 ? -3.762 7.715 16.518 1.00 83.12 119 THR A CA 1
ATOM 987 C C . THR A 1 119 ? -2.745 6.663 16.090 1.00 83.12 119 THR A C 1
ATOM 989 O O . THR A 1 119 ? -2.170 5.978 16.935 1.00 83.12 119 THR A O 1
ATOM 992 N N . HIS A 1 120 ? -2.515 6.524 14.789 1.00 82.00 120 HIS A N 1
ATOM 993 C CA . HIS A 1 120 ? -1.580 5.536 14.265 1.00 82.00 120 HIS A CA 1
ATOM 994 C C . HIS A 1 120 ? -0.291 6.216 13.825 1.00 82.00 120 HIS A C 1
ATOM 996 O O . HIS A 1 120 ? -0.289 6.952 12.844 1.00 82.00 120 HIS A O 1
ATOM 1002 N N . TYR A 1 121 ? 0.805 5.954 14.527 1.00 80.38 121 TYR A N 1
ATOM 1003 C CA . TYR A 1 121 ? 2.119 6.392 14.079 1.00 80.38 121 TYR A CA 1
ATOM 1004 C C . TYR A 1 121 ? 2.647 5.446 12.996 1.00 80.38 121 TYR A C 1
ATOM 1006 O O . TYR A 1 121 ? 2.755 4.241 13.220 1.00 80.38 121 TYR A O 1
ATOM 1014 N N . TRP A 1 122 ? 2.989 6.009 11.839 1.00 75.81 122 TRP A N 1
ATOM 1015 C CA . TRP A 1 122 ? 3.674 5.310 10.755 1.00 75.81 122 TRP A CA 1
ATOM 1016 C C . TRP A 1 122 ? 4.921 6.114 10.395 1.00 75.81 122 TRP A C 1
ATOM 1018 O O . TRP A 1 122 ? 4.810 7.280 10.009 1.00 75.81 122 TRP A O 1
ATOM 1028 N N . SER A 1 123 ? 6.103 5.504 10.515 1.00 66.31 123 SER A N 1
ATOM 1029 C CA . SER A 1 123 ? 7.306 6.045 9.883 1.00 66.31 123 SER A CA 1
ATOM 1030 C C . SER A 1 123 ? 7.199 5.764 8.386 1.00 66.31 123 SER A C 1
ATOM 1032 O O . SER A 1 123 ? 7.295 4.605 7.971 1.00 66.31 123 SER A O 1
ATOM 1034 N N . LEU A 1 124 ? 6.918 6.798 7.596 1.00 66.81 124 LEU A N 1
ATOM 1035 C CA . LEU A 1 124 ? 6.790 6.664 6.148 1.00 66.81 124 LEU A CA 1
ATOM 1036 C C . LEU A 1 124 ? 8.145 6.443 5.472 1.00 66.81 124 LEU A C 1
ATOM 1038 O O . LEU A 1 124 ? 9.207 6.550 6.091 1.00 66.81 124 LEU A O 1
ATOM 1042 N N . SER A 1 125 ? 8.064 5.978 4.229 1.00 63.31 125 SER A N 1
ATOM 1043 C CA . SER A 1 125 ? 9.074 5.125 3.629 1.00 63.31 125 SER A CA 1
ATOM 1044 C C . SER A 1 125 ? 10.401 5.827 3.329 1.00 63.31 125 SER A C 1
ATOM 1046 O O . SER A 1 125 ? 10.511 7.028 3.084 1.00 63.31 125 SER A O 1
ATOM 1048 N N . TRP A 1 126 ? 11.452 5.014 3.402 1.00 70.62 126 TRP A N 1
ATOM 1049 C CA . TRP A 1 126 ? 12.824 5.402 3.127 1.00 70.62 126 TRP A CA 1
ATOM 1050 C C . TRP A 1 126 ? 12.982 5.815 1.660 1.00 70.62 126 TRP A C 1
ATOM 1052 O O . TRP A 1 126 ? 12.631 5.057 0.755 1.00 70.62 126 TRP A O 1
ATOM 1062 N N . LEU A 1 127 ? 13.580 6.986 1.432 1.00 74.31 127 LEU A N 1
ATOM 1063 C CA . LEU A 1 127 ? 14.150 7.356 0.143 1.00 74.31 127 LEU A CA 1
ATOM 1064 C C . LEU A 1 127 ? 15.678 7.275 0.184 1.00 74.31 127 LEU A C 1
ATOM 1066 O O . LEU A 1 127 ? 16.299 7.715 1.166 1.00 74.31 127 LEU A O 1
ATOM 1070 N N . PRO A 1 128 ? 16.299 6.787 -0.904 1.00 75.56 128 PRO A N 1
ATOM 1071 C CA . PRO A 1 128 ? 17.727 6.941 -1.117 1.00 75.56 128 PRO A CA 1
ATOM 1072 C C . PRO A 1 128 ? 18.155 8.397 -0.986 1.00 75.56 128 PRO A C 1
ATOM 1074 O O . PRO A 1 128 ? 17.456 9.285 -1.473 1.00 75.56 128 PRO A O 1
ATOM 1077 N N . THR A 1 129 ? 19.305 8.635 -0.358 1.00 79.56 129 THR A N 1
ATOM 1078 C CA . THR A 1 129 ? 19.797 9.981 -0.035 1.00 79.56 129 THR A CA 1
ATOM 1079 C C . THR A 1 129 ? 19.832 10.894 -1.257 1.00 79.56 129 THR A C 1
ATOM 1081 O O . THR A 1 129 ? 19.387 12.032 -1.187 1.00 79.56 129 THR A O 1
ATOM 1084 N N . GLU A 1 130 ? 20.276 10.380 -2.400 1.00 80.75 130 GLU A N 1
ATOM 1085 C CA . GLU A 1 130 ? 20.366 11.120 -3.658 1.00 80.75 130 GLU A CA 1
ATOM 1086 C C . GLU A 1 130 ? 19.010 11.434 -4.313 1.00 80.75 130 GLU A C 1
ATOM 1088 O O . GLU A 1 130 ? 18.962 12.239 -5.237 1.00 80.75 130 GLU A O 1
ATOM 1093 N N . LEU A 1 131 ? 17.914 10.815 -3.861 1.00 79.94 131 LEU A N 1
ATOM 1094 C CA . LEU A 1 131 ? 16.552 11.090 -4.339 1.00 79.94 131 LEU A CA 1
ATOM 1095 C C . LEU A 1 131 ? 15.748 11.980 -3.385 1.00 79.94 131 LEU A C 1
ATOM 1097 O O . LEU A 1 131 ? 14.661 12.437 -3.753 1.00 79.94 131 LEU A O 1
ATOM 1101 N N . ARG A 1 132 ? 16.266 12.247 -2.182 1.00 79.94 132 ARG A N 1
ATOM 1102 C CA . ARG A 1 132 ? 15.630 13.172 -1.237 1.00 79.94 132 ARG A CA 1
ATOM 1103 C C . ARG A 1 132 ? 15.566 14.570 -1.852 1.00 79.94 132 ARG A C 1
ATOM 1105 O O . ARG A 1 132 ? 16.499 15.012 -2.518 1.00 79.94 132 ARG A O 1
ATOM 1112 N N . GLY A 1 133 ? 14.421 15.234 -1.710 1.00 76.44 133 GLY A N 1
ATOM 1113 C CA . GLY A 1 133 ? 14.131 16.529 -2.344 1.00 76.44 133 GLY A CA 1
ATOM 1114 C C . GLY A 1 133 ? 13.802 16.478 -3.845 1.00 76.44 133 GLY A C 1
ATOM 1115 O O . GLY A 1 133 ? 13.252 17.442 -4.370 1.00 76.44 133 GLY A O 1
ATOM 1116 N N . GLN A 1 134 ? 14.072 15.366 -4.539 1.00 78.50 134 GLN A N 1
ATOM 1117 C CA . GLN A 1 134 ? 13.680 15.175 -5.947 1.00 78.50 134 GLN A CA 1
ATOM 1118 C C . GLN A 1 134 ? 12.335 14.460 -6.082 1.00 78.50 134 GLN A C 1
ATOM 1120 O O . GLN A 1 134 ? 11.615 14.641 -7.065 1.00 78.50 134 GLN A O 1
ATOM 1125 N N . MET A 1 135 ? 11.994 13.630 -5.098 1.00 76.94 135 MET A N 1
ATOM 1126 C CA . MET A 1 135 ? 10.716 12.939 -5.027 1.00 76.94 135 MET A CA 1
ATOM 1127 C C . MET A 1 135 ? 10.169 12.949 -3.603 1.00 76.94 135 MET A C 1
ATOM 1129 O O . MET A 1 135 ? 10.916 13.065 -2.638 1.00 76.94 135 MET A O 1
ATOM 1133 N N . SER A 1 136 ? 8.850 12.823 -3.495 1.00 76.50 136 SER A N 1
ATOM 1134 C CA . SER A 1 136 ? 8.152 12.738 -2.215 1.00 76.50 136 SER A CA 1
ATOM 1135 C C . SER A 1 136 ? 8.023 11.278 -1.770 1.00 76.50 136 SER A C 1
ATOM 1137 O O . SER A 1 136 ? 7.639 10.420 -2.571 1.00 76.50 136 SER A O 1
ATOM 1139 N N . ASN A 1 137 ? 8.321 11.027 -0.496 1.00 74.19 137 ASN A N 1
ATOM 1140 C CA . ASN A 1 137 ? 8.080 9.785 0.254 1.00 74.19 137 ASN A CA 1
ATOM 1141 C C . ASN A 1 137 ? 6.688 9.717 0.899 1.00 74.19 137 ASN A C 1
ATOM 1143 O O . ASN A 1 137 ? 6.399 8.777 1.640 1.00 74.19 137 ASN A O 1
ATOM 1147 N N . ASP A 1 138 ? 5.811 10.675 0.600 1.00 78.12 138 ASP A N 1
ATOM 1148 C CA . ASP A 1 138 ? 4.447 10.679 1.116 1.00 78.12 138 ASP A CA 1
ATOM 1149 C C . ASP A 1 138 ? 3.634 9.550 0.454 1.00 78.12 138 ASP A C 1
ATOM 1151 O O . ASP A 1 138 ? 3.025 9.708 -0.614 1.00 78.12 138 ASP A O 1
ATOM 1155 N N . ASP A 1 139 ? 3.607 8.383 1.099 1.00 77.69 139 ASP A N 1
ATOM 1156 C CA . ASP A 1 139 ? 2.831 7.224 0.646 1.00 77.69 139 ASP A CA 1
ATOM 1157 C C . ASP A 1 139 ? 1.320 7.459 0.736 1.00 77.69 139 ASP A C 1
ATOM 1159 O O . ASP A 1 139 ? 0.549 6.774 0.054 1.00 77.69 139 ASP A O 1
ATOM 1163 N N . SER A 1 140 ? 0.859 8.479 1.476 1.00 79.38 140 SER A N 1
ATOM 1164 C CA . SER A 1 140 ? -0.554 8.872 1.447 1.00 79.38 140 SER A CA 1
ATOM 1165 C C . SER A 1 140 ? -0.978 9.297 0.039 1.00 79.38 140 SER A C 1
ATOM 1167 O O . SER A 1 140 ? -2.162 9.230 -0.316 1.00 79.38 140 SER A O 1
ATOM 1169 N N . GLN A 1 141 ? -0.011 9.646 -0.821 1.00 79.38 141 GLN A N 1
ATOM 1170 C CA . GLN A 1 141 ? -0.264 9.915 -2.225 1.00 79.38 141 GLN A CA 1
ATOM 1171 C C . GLN A 1 141 ? -0.813 8.709 -2.995 1.00 79.38 141 GLN A C 1
ATOM 1173 O O . GLN A 1 141 ? -1.539 8.890 -3.974 1.00 79.38 141 GLN A O 1
ATOM 1178 N N . LEU A 1 142 ? -0.491 7.494 -2.551 1.00 81.94 142 LEU A N 1
ATOM 1179 C CA . LEU A 1 142 ? -0.944 6.244 -3.159 1.00 81.94 142 LEU A CA 1
ATOM 1180 C C . LEU A 1 142 ? -2.356 5.854 -2.706 1.00 81.94 142 LEU A C 1
ATOM 1182 O O . LEU A 1 142 ? -2.997 5.010 -3.333 1.00 81.94 142 LEU A O 1
ATOM 1186 N N . LEU A 1 143 ? -2.863 6.466 -1.635 1.00 85.25 143 LEU A N 1
ATOM 1187 C CA . LEU A 1 143 ? -4.199 6.197 -1.122 1.00 85.25 143 LEU A CA 1
ATOM 1188 C C . LEU A 1 143 ? -5.273 6.855 -1.992 1.00 85.25 143 LEU A C 1
ATOM 1190 O O . LEU A 1 143 ? -5.123 7.981 -2.474 1.00 85.25 143 LEU A O 1
ATOM 1194 N N . THR A 1 144 ? -6.415 6.177 -2.133 1.00 85.62 144 THR A N 1
ATOM 1195 C CA . THR A 1 144 ? -7.624 6.801 -2.696 1.00 85.62 144 THR A CA 1
ATOM 1196 C C . THR A 1 144 ? -8.044 8.020 -1.873 1.00 85.62 144 THR A C 1
ATOM 1198 O O . THR A 1 144 ? -7.860 8.029 -0.658 1.00 85.62 144 THR A O 1
ATOM 1201 N N . PHE A 1 145 ? -8.670 9.013 -2.515 1.00 85.94 145 PHE A N 1
ATOM 1202 C CA . PHE A 1 145 ? -8.979 10.321 -1.918 1.00 85.94 145 PHE A CA 1
ATOM 1203 C C . PHE A 1 145 ? -9.535 10.252 -0.485 1.00 85.94 145 PHE A C 1
ATOM 1205 O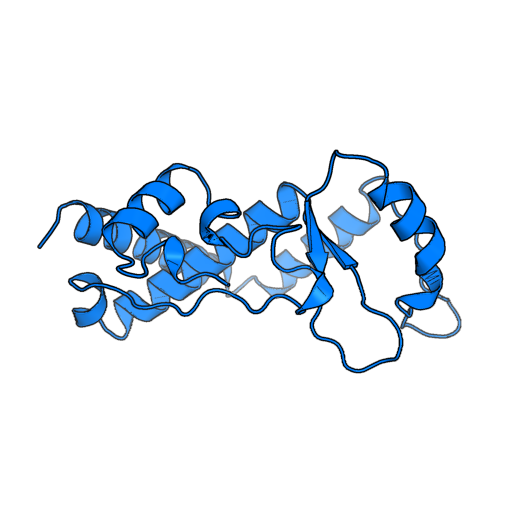 O . PHE A 1 145 ? -8.957 10.840 0.425 1.00 85.94 145 PHE A O 1
ATOM 1212 N N . TRP A 1 146 ? -10.612 9.497 -0.252 1.00 83.38 146 TRP A N 1
ATOM 1213 C CA . TRP A 1 146 ? -11.229 9.438 1.077 1.00 83.38 146 TRP A CA 1
ATOM 1214 C C . TRP A 1 146 ? -10.314 8.769 2.122 1.00 83.38 146 TRP A C 1
ATOM 1216 O O . TRP A 1 146 ? -10.277 9.216 3.266 1.00 83.38 146 TRP A O 1
ATOM 1226 N N . LYS A 1 147 ? -9.530 7.750 1.730 1.00 87.38 147 LYS A N 1
ATOM 1227 C CA . LYS A 1 147 ? -8.543 7.092 2.606 1.00 87.38 147 LYS A CA 1
ATOM 1228 C C . LYS A 1 147 ? -7.429 8.048 2.977 1.00 87.38 147 LYS A C 1
ATOM 1230 O O . LYS A 1 147 ? -7.015 8.059 4.126 1.00 87.38 147 LYS A O 1
ATOM 1235 N N . ARG A 1 148 ? -6.984 8.880 2.031 1.00 86.75 148 ARG A N 1
ATOM 1236 C CA . ARG A 1 148 ? -6.006 9.934 2.307 1.00 86.75 148 ARG A CA 1
ATOM 1237 C C . ARG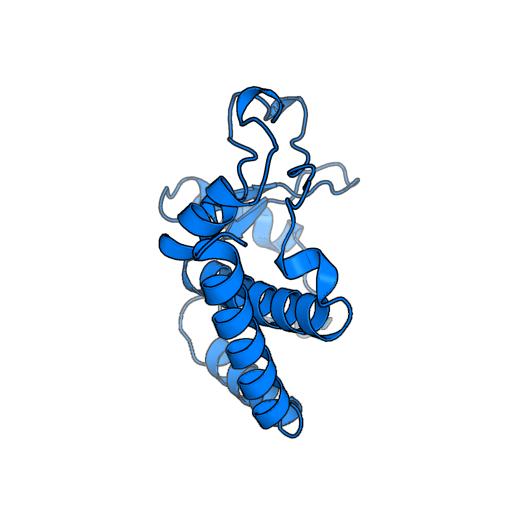 A 1 148 ? -6.543 10.906 3.358 1.00 86.75 148 ARG A C 1
ATOM 1239 O O . ARG A 1 148 ? -5.835 11.205 4.312 1.00 86.75 148 ARG A O 1
ATOM 1246 N N . GLN A 1 149 ? -7.799 11.337 3.233 1.00 83.75 149 GLN A N 1
ATOM 1247 C CA . GLN A 1 149 ? -8.423 12.221 4.225 1.00 83.75 149 GLN A CA 1
ATOM 1248 C C . GLN A 1 149 ? -8.533 11.554 5.602 1.00 83.75 149 GLN A C 1
ATOM 1250 O O . GLN A 1 149 ? -8.181 12.169 6.603 1.00 83.75 149 GLN A O 1
ATOM 1255 N N . ALA A 1 150 ? -8.973 10.293 5.662 1.00 82.62 150 ALA A N 1
ATOM 1256 C CA . ALA A 1 150 ? -9.032 9.542 6.915 1.00 82.62 150 ALA A CA 1
ATOM 1257 C C . ALA A 1 150 ? -7.633 9.365 7.535 1.00 82.62 150 ALA A C 1
ATOM 1259 O O . ALA A 1 150 ? -7.445 9.636 8.718 1.00 82.62 150 ALA A O 1
ATOM 1260 N N . PHE A 1 151 ? -6.638 8.998 6.724 1.00 82.88 151 PHE A N 1
ATOM 1261 C CA . PHE A 1 151 ? -5.249 8.831 7.143 1.00 82.88 151 PHE A CA 1
ATOM 1262 C C . PHE A 1 151 ? -4.671 10.126 7.720 1.00 82.88 151 PHE A C 1
ATOM 1264 O O . PHE A 1 151 ? -4.109 10.097 8.803 1.00 82.88 151 PHE A O 1
ATOM 1271 N N . GLN A 1 152 ? -4.902 11.280 7.088 1.00 80.00 152 GLN A N 1
ATOM 1272 C CA . GLN A 1 152 ? -4.453 12.584 7.602 1.00 80.00 152 GLN A CA 1
ATOM 1273 C C . GLN A 1 152 ? -5.076 12.980 8.949 1.00 80.00 152 GLN A C 1
ATOM 1275 O O . GLN A 1 152 ? -4.529 13.822 9.652 1.00 80.00 152 GLN A O 1
ATOM 1280 N N . LYS A 1 153 ? -6.243 12.431 9.302 1.00 79.94 153 LYS A N 1
ATOM 1281 C CA . LYS A 1 153 ? -6.905 12.701 10.590 1.00 79.94 153 LYS A CA 1
ATOM 1282 C C . LYS A 1 153 ? -6.467 11.747 11.697 1.00 79.94 153 LYS A C 1
ATOM 1284 O O . LYS A 1 153 ? -6.699 12.040 12.866 1.00 79.94 153 LYS A O 1
ATOM 1289 N N . ILE A 1 154 ? -5.901 10.605 11.323 1.00 79.81 154 ILE A N 1
ATOM 1290 C CA . ILE A 1 154 ? -5.594 9.492 12.222 1.00 79.81 154 ILE A CA 1
ATOM 1291 C C . ILE A 1 154 ? -4.076 9.313 12.390 1.00 79.81 154 ILE A C 1
ATOM 1293 O O . ILE A 1 154 ? -3.632 8.812 13.421 1.00 79.81 154 ILE A O 1
ATOM 1297 N N . CYS A 1 155 ? -3.275 9.720 11.407 1.00 78.00 155 CYS A N 1
ATOM 1298 C CA . CYS A 1 155 ? -1.819 9.689 11.448 1.00 78.00 155 CYS A CA 1
ATOM 1299 C C . CYS A 1 155 ? -1.285 11.023 12.000 1.00 78.00 155 CYS A C 1
ATOM 1301 O O . CYS A 1 155 ? -1.638 12.073 11.459 1.00 78.00 155 CYS A O 1
ATOM 1303 N N . PRO A 1 156 ? -0.456 11.016 13.058 1.00 69.50 156 PRO A N 1
ATOM 1304 C CA . PRO A 1 156 ? 0.059 12.230 13.681 1.00 69.50 156 PRO A CA 1
ATOM 1305 C C . PRO A 1 156 ? 1.356 12.720 13.041 1.00 69.50 156 PRO A C 1
ATOM 1307 O O . PRO A 1 156 ? 1.825 13.788 13.421 1.00 69.50 156 PRO A O 1
ATOM 1310 N N . THR A 1 157 ? 1.971 11.931 12.152 1.00 65.12 157 THR A N 1
ATOM 1311 C CA . THR A 1 157 ? 3.290 12.235 11.600 1.00 65.12 157 THR A CA 1
ATOM 1312 C C . THR A 1 157 ? 3.215 13.555 10.825 1.00 65.12 157 THR A C 1
ATOM 1314 O O . THR A 1 157 ? 2.478 13.634 9.836 1.00 65.12 157 THR A O 1
ATOM 1317 N N . PRO A 1 158 ? 3.923 14.612 11.269 1.00 62.34 158 PRO A N 1
ATOM 1318 C CA . PRO A 1 158 ? 3.974 15.861 10.530 1.00 62.34 158 PRO A CA 1
ATOM 1319 C C . PRO A 1 158 ? 4.678 15.608 9.199 1.00 62.34 158 PRO A C 1
ATOM 1321 O O . PRO A 1 158 ? 5.734 14.979 9.170 1.00 62.34 158 PRO A O 1
ATOM 1324 N N . ARG A 1 159 ? 4.130 16.146 8.107 1.00 59.09 159 ARG A N 1
ATOM 1325 C CA . ARG A 1 159 ? 4.706 15.990 6.757 1.00 59.09 159 ARG A CA 1
ATOM 1326 C C . ARG A 1 159 ? 6.126 16.554 6.631 1.00 59.09 159 ARG A C 1
ATOM 1328 O O . ARG A 1 159 ? 6.826 16.259 5.678 1.00 59.09 159 ARG A O 1
ATOM 1335 N N . GLU A 1 160 ? 6.531 17.386 7.586 1.00 54.09 160 GLU A N 1
ATOM 1336 C CA . GLU A 1 160 ? 7.835 18.051 7.654 1.00 54.09 160 GLU A CA 1
ATOM 1337 C C . GLU A 1 160 ? 8.963 17.131 8.150 1.00 54.09 160 GLU A C 1
ATOM 1339 O O . GLU A 1 160 ? 10.131 17.478 8.007 1.00 54.09 160 GLU A O 1
ATOM 1344 N N . VAL A 1 161 ? 8.635 15.965 8.726 1.00 51.59 161 VAL A N 1
ATOM 1345 C CA . VAL A 1 161 ? 9.619 14.976 9.223 1.00 51.59 161 VAL A CA 1
ATOM 1346 C C . VAL A 1 161 ? 9.825 13.823 8.227 1.00 51.59 161 VAL A C 1
ATOM 1348 O O . VAL A 1 161 ? 10.521 12.848 8.509 1.00 51.59 161 VAL A O 1
ATOM 1351 N N . GLU A 1 162 ? 9.202 13.917 7.054 1.00 50.72 162 GLU A N 1
ATOM 1352 C CA . GLU A 1 162 ? 9.384 12.996 5.937 1.00 50.72 162 GLU A CA 1
ATOM 1353 C C . GLU A 1 162 ? 10.608 13.466 5.122 1.00 50.72 162 GLU A C 1
ATOM 1355 O O . GLU A 1 162 ? 10.531 14.416 4.349 1.00 50.72 162 GLU A O 1
ATOM 1360 N N . TRP A 1 163 ? 11.772 12.859 5.385 1.00 46.09 163 TRP A N 1
ATOM 1361 C CA . TRP A 1 163 ? 13.075 13.217 4.788 1.00 46.09 163 TRP A CA 1
ATOM 1362 C C . TRP A 1 163 ? 13.186 12.921 3.291 1.00 46.09 163 TRP A C 1
ATOM 1364 O O . TRP A 1 163 ? 12.694 11.845 2.875 1.00 46.09 163 TRP A O 1
#